Protein AF-A0A9E3RJ42-F1 (afdb_monomer_lite)

Sequence (127 aa):
MRCPEFRSQQLSWLDAALDPSRAEAMRAHADACPACATYDRQVRAGLLLARHLPPLRPSPKLRRALRALGTRATTPIATPVATPVAAESGAPRTAIFPPYGTRDDEGVQGRARDRAAGPRLPVPRHG

Radius of gyration: 22.84 Å; chains: 1; bounding box: 54×44×50 Å

pLDDT: mean 72.58, std 24.54, range [35.88, 98.38]

Structure (mmCIF, N/CA/C/O backbone):
data_AF-A0A9E3RJ42-F1
#
_entry.id   AF-A0A9E3RJ42-F1
#
loop_
_atom_site.group_PDB
_atom_site.id
_atom_site.type_symbol
_atom_site.label_atom_id
_atom_site.label_alt_id
_atom_site.label_comp_id
_atom_site.label_asym_id
_atom_site.label_entity_id
_atom_site.label_seq_id
_atom_site.pdbx_PDB_ins_code
_atom_site.Cartn_x
_atom_site.Cartn_y
_atom_site.Cartn_z
_atom_site.occupancy
_atom_site.B_iso_or_equiv
_atom_site.auth_seq_id
_atom_site.auth_comp_id
_atom_site.auth_asym_id
_atom_site.auth_atom_id
_atom_site.pdbx_PDB_model_num
ATOM 1 N N . MET A 1 1 ? 4.802 1.227 -16.904 1.00 94.62 1 MET A N 1
ATOM 2 C CA . MET A 1 1 ? 3.740 2.037 -16.257 1.00 94.62 1 MET A CA 1
ATOM 3 C C . MET A 1 1 ? 4.335 3.267 -15.577 1.00 94.62 1 MET A C 1
ATOM 5 O O . MET A 1 1 ? 5.551 3.303 -15.405 1.00 94.62 1 MET A O 1
ATOM 9 N N . ARG A 1 2 ? 3.513 4.262 -15.208 1.00 96.25 2 ARG A N 1
ATOM 10 C CA . ARG A 1 2 ? 3.965 5.501 -14.529 1.00 96.25 2 ARG A CA 1
ATOM 11 C C . ARG A 1 2 ? 3.743 5.447 -13.008 1.00 96.25 2 ARG A C 1
ATOM 13 O O . ARG A 1 2 ? 2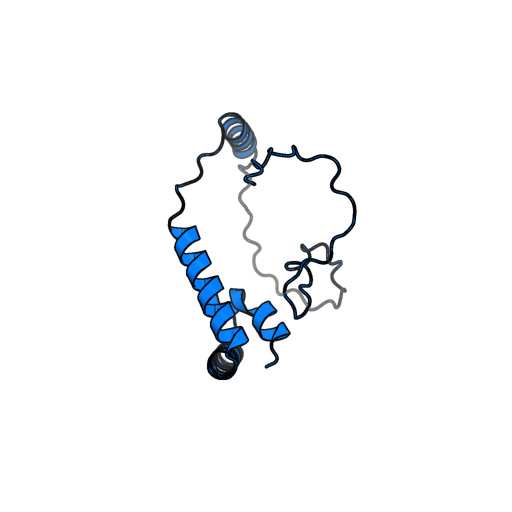.872 4.722 -12.539 1.00 96.25 2 ARG A O 1
ATOM 20 N N . CYS A 1 3 ? 4.468 6.257 -12.231 1.00 96.44 3 CYS A N 1
ATOM 21 C CA . CYS A 1 3 ? 4.377 6.245 -10.760 1.00 96.44 3 CYS A CA 1
ATOM 22 C C . CYS A 1 3 ? 2.964 6.518 -10.194 1.00 96.44 3 CYS A C 1
ATOM 24 O O . CYS A 1 3 ? 2.553 5.798 -9.282 1.00 96.44 3 CYS A O 1
ATOM 26 N N . PRO A 1 4 ? 2.177 7.493 -10.701 1.00 96.88 4 PRO A N 1
ATOM 27 C CA . PRO A 1 4 ? 0.819 7.727 -10.188 1.00 96.88 4 PRO A CA 1
ATOM 28 C C . PRO A 1 4 ? -0.104 6.524 -10.408 1.00 96.88 4 PRO A C 1
ATOM 30 O O . PRO A 1 4 ? -0.896 6.153 -9.546 1.00 96.88 4 PRO A O 1
ATOM 33 N N . GLU A 1 5 ? 0.054 5.875 -11.556 1.00 95.94 5 GLU A N 1
ATOM 34 C CA . GLU A 1 5 ? -0.689 4.682 -11.935 1.00 95.94 5 GLU A CA 1
ATOM 35 C C . GLU A 1 5 ? -0.347 3.500 -11.016 1.00 95.94 5 GLU A C 1
ATOM 37 O O . GLU A 1 5 ? -1.255 2.845 -10.508 1.00 95.94 5 GLU A O 1
ATOM 42 N N . PHE A 1 6 ? 0.941 3.300 -10.711 1.00 97.56 6 PHE A N 1
ATOM 43 C CA . PHE A 1 6 ? 1.406 2.296 -9.749 1.00 97.56 6 PHE A CA 1
ATOM 44 C C . PHE A 1 6 ? 0.777 2.519 -8.374 1.00 97.56 6 PHE A C 1
ATOM 46 O O . PHE A 1 6 ? 0.155 1.619 -7.819 1.00 97.56 6 PHE A O 1
ATOM 53 N N . ARG A 1 7 ? 0.849 3.752 -7.855 1.00 96.12 7 ARG A N 1
ATOM 54 C CA . ARG A 1 7 ? 0.272 4.105 -6.549 1.00 96.12 7 ARG A CA 1
ATOM 55 C C . ARG A 1 7 ? -1.239 3.868 -6.496 1.00 96.12 7 ARG A C 1
ATOM 57 O O . ARG A 1 7 ? -1.734 3.396 -5.479 1.00 96.12 7 ARG A O 1
ATOM 64 N N . SER A 1 8 ? -1.958 4.152 -7.583 1.00 96.06 8 SER A N 1
ATOM 65 C CA . SER A 1 8 ? -3.412 3.946 -7.650 1.00 96.06 8 SER A CA 1
ATOM 66 C C . SER A 1 8 ? -3.834 2.471 -7.684 1.00 96.06 8 SER A C 1
ATOM 68 O O . SER A 1 8 ? -4.906 2.138 -7.191 1.00 96.06 8 SER A O 1
ATOM 70 N N . GLN A 1 9 ? -2.995 1.585 -8.232 1.00 96.56 9 GLN A N 1
ATOM 71 C CA . GLN A 1 9 ? -3.293 0.154 -8.408 1.00 96.56 9 GLN A CA 1
ATOM 72 C C . GLN A 1 9 ? -2.590 -0.740 -7.377 1.00 96.56 9 GLN A C 1
ATOM 74 O O . GLN A 1 9 ? -2.775 -1.956 -7.379 1.00 96.56 9 GLN A O 1
ATOM 79 N N . GLN A 1 10 ? -1.802 -0.146 -6.476 1.00 96.00 10 GLN A N 1
ATOM 80 C CA . GLN A 1 10 ? -0.954 -0.863 -5.531 1.00 96.00 10 GLN A CA 1
ATOM 81 C C . GLN A 1 10 ? -1.734 -1.836 -4.642 1.00 96.00 10 GLN A C 1
ATOM 83 O O . GLN A 1 10 ? -1.304 -2.970 -4.462 1.00 96.00 10 GLN A O 1
ATOM 88 N N . LEU A 1 11 ? -2.872 -1.416 -4.082 1.00 95.31 11 LEU A N 1
ATOM 89 C CA . LEU A 1 11 ? -3.668 -2.290 -3.215 1.00 95.31 11 LEU A CA 1
ATOM 90 C C . LEU A 1 11 ? -4.276 -3.454 -4.004 1.00 95.31 11 LEU A C 1
ATOM 92 O O . LEU A 1 11 ? -4.116 -4.597 -3.598 1.00 95.31 11 LEU A O 1
ATOM 96 N N . SER A 1 12 ? -4.847 -3.191 -5.182 1.00 96.50 12 SER A N 1
ATOM 97 C CA . SER A 1 12 ? -5.365 -4.245 -6.062 1.00 96.50 12 SER A CA 1
ATOM 98 C C . SER A 1 12 ? -4.288 -5.259 -6.452 1.00 96.50 12 SER A C 1
ATOM 100 O O . SER A 1 12 ? -4.570 -6.449 -6.569 1.00 96.50 12 SER A O 1
ATOM 102 N N . TRP A 1 13 ? -3.044 -4.808 -6.638 1.00 96.75 13 TRP A N 1
ATOM 103 C CA . TRP A 1 13 ? -1.912 -5.696 -6.890 1.00 96.75 13 TRP A CA 1
ATOM 104 C C . TRP A 1 13 ? -1.577 -6.573 -5.676 1.00 96.75 13 TRP A C 1
ATOM 106 O O . TRP A 1 13 ? -1.347 -7.771 -5.839 1.00 96.75 13 TRP A O 1
ATOM 116 N N . LEU A 1 14 ? -1.578 -6.002 -4.465 1.00 95.75 14 LEU A N 1
ATOM 117 C CA . LEU A 1 14 ? -1.353 -6.743 -3.216 1.00 95.75 14 LEU A CA 1
ATOM 118 C C . LEU A 1 14 ? -2.456 -7.767 -2.929 1.00 95.75 14 LEU A C 1
ATOM 120 O O . LEU A 1 14 ? -2.151 -8.855 -2.446 1.00 95.75 14 LEU A O 1
ATOM 124 N N . ASP A 1 15 ? -3.697 -7.439 -3.278 1.00 95.31 15 ASP A N 1
ATOM 125 C CA . ASP A 1 15 ? -4.868 -8.306 -3.116 1.00 95.31 15 ASP A CA 1
ATOM 126 C C . ASP A 1 15 ? -5.005 -9.352 -4.240 1.00 95.31 15 ASP A C 1
ATOM 128 O O . ASP A 1 15 ? -5.991 -10.085 -4.284 1.00 95.31 15 ASP A O 1
ATOM 132 N N . ALA A 1 16 ? -4.032 -9.429 -5.161 1.00 94.88 16 ALA A N 1
ATOM 133 C CA . ALA A 1 16 ? -4.059 -10.298 -6.342 1.00 94.88 16 ALA A CA 1
ATOM 134 C C . ALA A 1 16 ? -5.326 -10.125 -7.211 1.00 94.88 16 ALA A C 1
ATOM 136 O O . ALA A 1 16 ? -5.780 -11.060 -7.865 1.00 94.88 16 ALA A O 1
ATOM 137 N N . ALA A 1 17 ? -5.883 -8.910 -7.232 1.00 96.12 17 ALA A N 1
ATOM 138 C CA . ALA A 1 17 ? -7.105 -8.553 -7.952 1.00 96.12 17 ALA A CA 1
ATOM 139 C C . ALA A 1 17 ? -6.844 -7.950 -9.347 1.00 96.12 17 ALA A C 1
ATOM 141 O O . ALA A 1 17 ? -7.781 -7.538 -10.029 1.00 96.12 17 ALA A O 1
ATOM 142 N N . LEU A 1 18 ? -5.578 -7.852 -9.762 1.00 94.12 18 LEU A N 1
ATOM 143 C CA . LEU A 1 18 ? -5.196 -7.418 -11.106 1.00 94.12 18 LEU A CA 1
ATOM 144 C C . LEU A 1 18 ? -5.077 -8.610 -12.053 1.00 94.12 18 LEU A C 1
ATOM 146 O O . LEU A 1 18 ? -4.736 -9.717 -11.636 1.00 94.12 18 LEU A O 1
ATOM 150 N N . ASP A 1 19 ? -5.285 -8.359 -13.344 1.00 94.62 19 ASP A N 1
ATOM 151 C CA . ASP A 1 19 ? -4.940 -9.335 -14.370 1.00 94.62 19 ASP A CA 1
ATOM 152 C C . ASP A 1 19 ? -3.414 -9.608 -14.387 1.00 94.62 19 ASP A C 1
ATOM 154 O O . ASP A 1 19 ? -2.625 -8.763 -13.938 1.00 94.62 19 ASP A O 1
ATOM 158 N N . PRO A 1 20 ? -2.965 -10.766 -14.909 1.00 95.88 20 PRO A N 1
ATOM 159 C CA . PRO A 1 20 ? -1.550 -11.143 -14.887 1.00 95.88 20 PRO A CA 1
ATOM 160 C C . PRO A 1 20 ? -0.621 -10.135 -15.577 1.00 95.88 20 PRO A C 1
ATOM 162 O O . PRO A 1 20 ? 0.429 -9.801 -15.030 1.00 95.88 20 PRO A O 1
ATOM 165 N N . SER A 1 21 ? -1.027 -9.589 -16.729 1.00 96.00 21 SER A N 1
ATOM 166 C CA . SER A 1 21 ? -0.211 -8.629 -17.487 1.00 96.00 21 SER A CA 1
ATOM 167 C C . SER A 1 21 ? -0.007 -7.332 -16.701 1.00 96.00 21 SER A C 1
ATOM 169 O O . SER A 1 21 ? 1.079 -6.745 -16.684 1.00 96.00 21 SER A O 1
ATOM 171 N N . ARG A 1 22 ? -1.034 -6.912 -15.955 1.00 95.38 22 ARG A N 1
ATOM 172 C CA . ARG A 1 22 ? -0.940 -5.785 -15.034 1.00 95.38 22 ARG A CA 1
ATOM 173 C C . ARG A 1 22 ? -0.073 -6.077 -13.829 1.00 95.38 22 ARG A C 1
ATOM 175 O O . ARG A 1 22 ? 0.712 -5.213 -13.441 1.00 95.38 22 ARG A O 1
ATOM 182 N N . ALA A 1 23 ? -0.190 -7.263 -13.243 1.00 97.19 23 ALA A N 1
ATOM 183 C CA . ALA A 1 23 ? 0.635 -7.662 -12.110 1.00 97.19 23 ALA A CA 1
ATOM 184 C C . ALA A 1 23 ? 2.131 -7.723 -12.475 1.00 97.19 23 ALA A C 1
ATOM 186 O O . ALA A 1 23 ? 2.977 -7.343 -11.662 1.00 97.19 23 ALA A O 1
ATOM 187 N N . GLU A 1 24 ? 2.459 -8.141 -13.699 1.00 98.19 24 GLU A N 1
ATOM 188 C CA . GLU A 1 24 ? 3.820 -8.097 -14.243 1.00 98.19 24 GLU A CA 1
ATOM 189 C C . GLU A 1 24 ? 4.305 -6.660 -14.446 1.00 98.19 24 GLU A C 1
ATOM 191 O O . GLU A 1 24 ? 5.397 -6.313 -13.997 1.00 98.19 24 GLU A O 1
ATOM 196 N N . ALA A 1 25 ? 3.478 -5.790 -15.038 1.00 97.75 25 ALA A N 1
ATOM 197 C CA . ALA A 1 25 ? 3.815 -4.376 -15.210 1.00 97.75 25 ALA A CA 1
ATOM 198 C C . ALA A 1 25 ? 4.057 -3.659 -13.867 1.00 97.75 25 ALA A C 1
ATOM 200 O O . ALA A 1 25 ? 4.971 -2.835 -13.766 1.00 97.75 25 ALA A O 1
ATOM 201 N N . MET A 1 26 ? 3.266 -3.992 -12.840 1.00 97.94 26 MET A N 1
ATOM 202 C CA . MET A 1 26 ? 3.465 -3.543 -11.459 1.00 97.94 26 MET A CA 1
ATOM 203 C C . MET A 1 26 ? 4.821 -3.999 -10.921 1.00 97.94 26 MET A C 1
ATOM 205 O O . MET A 1 26 ? 5.600 -3.172 -10.448 1.00 97.94 26 MET A O 1
ATOM 209 N N . ARG A 1 27 ? 5.137 -5.296 -11.041 1.00 97.88 27 ARG A N 1
ATOM 210 C CA . ARG A 1 27 ? 6.407 -5.861 -10.566 1.00 97.88 27 ARG A CA 1
ATOM 211 C C . ARG A 1 27 ? 7.606 -5.204 -11.243 1.00 97.88 27 ARG A C 1
ATOM 213 O O . ARG A 1 27 ? 8.464 -4.667 -10.553 1.00 97.88 27 ARG A O 1
ATOM 220 N N . ALA A 1 28 ? 7.593 -5.131 -12.572 1.00 98.31 28 ALA A N 1
ATOM 221 C CA . ALA A 1 28 ? 8.655 -4.497 -13.346 1.00 98.31 28 ALA A CA 1
ATOM 222 C C . ALA A 1 28 ? 8.885 -3.031 -12.934 1.00 98.31 28 ALA A C 1
ATOM 224 O O . ALA A 1 28 ? 10.019 -2.559 -12.894 1.00 98.31 28 ALA A O 1
ATOM 225 N N . HIS A 1 29 ? 7.822 -2.294 -12.597 1.00 98.38 29 HIS A N 1
ATOM 226 C CA . HIS A 1 29 ? 7.958 -0.917 -12.128 1.00 98.38 29 HIS A CA 1
ATOM 227 C C . HIS A 1 29 ? 8.494 -0.813 -10.699 1.00 98.38 29 HIS A C 1
ATOM 229 O O . HIS A 1 29 ? 9.304 0.072 -10.432 1.00 98.38 29 HIS A O 1
ATOM 235 N N . ALA A 1 30 ? 8.064 -1.693 -9.791 1.00 97.31 30 ALA A N 1
ATOM 236 C CA . ALA A 1 30 ? 8.617 -1.756 -8.440 1.00 97.31 30 ALA A CA 1
ATOM 237 C C . ALA A 1 30 ? 10.122 -2.062 -8.473 1.00 97.31 30 ALA A C 1
ATOM 239 O O . ALA A 1 30 ? 10.876 -1.439 -7.732 1.00 97.31 30 ALA A O 1
ATOM 240 N N . ASP A 1 31 ? 10.561 -2.942 -9.374 1.00 98.19 31 ASP A N 1
ATOM 241 C CA . ASP A 1 31 ? 11.975 -3.299 -9.525 1.00 98.19 31 ASP A CA 1
ATOM 242 C C . ASP A 1 31 ? 12.800 -2.151 -10.137 1.00 98.19 31 ASP A C 1
ATOM 244 O O . ASP A 1 31 ? 13.939 -1.914 -9.737 1.00 98.19 31 ASP A O 1
ATOM 248 N N . ALA A 1 32 ? 12.223 -1.398 -11.080 1.00 98.19 32 ALA A N 1
ATOM 249 C CA . ALA A 1 32 ? 12.920 -0.321 -11.786 1.00 98.19 32 ALA A CA 1
ATOM 250 C C . ALA A 1 32 ? 12.890 1.044 -11.070 1.00 98.19 32 ALA A C 1
ATOM 252 O O . ALA A 1 32 ? 13.743 1.892 -11.335 1.00 98.19 32 ALA A O 1
ATOM 253 N N . CYS A 1 33 ? 11.907 1.307 -10.201 1.00 98.38 33 CYS A N 1
ATOM 254 C CA . CYS A 1 33 ? 11.702 2.618 -9.579 1.00 98.38 33 CYS A CA 1
ATOM 255 C C . CYS A 1 33 ? 11.943 2.584 -8.056 1.00 98.38 33 CYS A C 1
ATOM 257 O O . CYS A 1 33 ? 11.071 2.131 -7.307 1.00 98.38 33 CYS A O 1
ATOM 259 N N . PRO A 1 34 ? 13.049 3.168 -7.548 1.00 97.62 34 PRO A N 1
ATOM 260 C CA . PRO A 1 34 ? 13.376 3.148 -6.115 1.00 97.62 34 PRO A CA 1
ATOM 261 C C . PRO A 1 34 ? 12.317 3.800 -5.210 1.00 97.62 34 PRO A C 1
ATOM 263 O O . PRO A 1 34 ? 12.092 3.362 -4.076 1.00 97.62 34 PRO A O 1
ATOM 26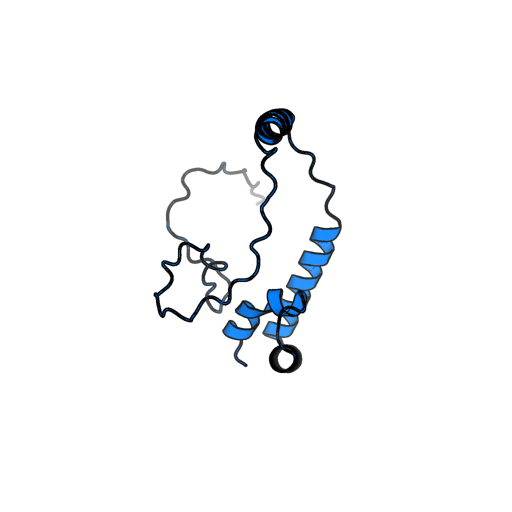6 N N . ALA A 1 35 ? 11.644 4.844 -5.706 1.00 97.00 35 ALA A N 1
ATOM 267 C CA . ALA A 1 35 ? 10.586 5.532 -4.971 1.00 97.00 35 ALA A CA 1
ATOM 268 C C . ALA A 1 35 ? 9.351 4.633 -4.790 1.00 97.00 35 ALA A C 1
ATOM 270 O O . ALA A 1 35 ? 8.812 4.529 -3.686 1.00 97.00 35 ALA A O 1
ATOM 271 N N . CYS A 1 36 ? 8.933 3.940 -5.851 1.00 97.62 36 CYS A N 1
ATOM 272 C CA . CYS A 1 36 ? 7.810 3.005 -5.804 1.00 97.62 36 CYS A CA 1
ATOM 273 C C . CYS A 1 36 ? 8.159 1.720 -5.040 1.00 97.62 36 CYS A C 1
ATOM 275 O O . CYS A 1 36 ? 7.319 1.241 -4.283 1.00 97.62 36 CYS A O 1
ATOM 277 N N . ALA A 1 37 ? 9.400 1.229 -5.122 1.00 97.94 37 ALA A N 1
ATOM 278 C CA . ALA A 1 37 ? 9.889 0.123 -4.292 1.00 97.94 37 ALA A CA 1
ATOM 279 C C . ALA A 1 37 ? 9.814 0.450 -2.792 1.00 97.94 37 ALA A C 1
ATOM 281 O O . ALA A 1 37 ? 9.404 -0.361 -1.961 1.00 97.94 37 ALA A O 1
ATOM 282 N N . THR A 1 38 ? 10.212 1.668 -2.419 1.00 97.94 38 THR A N 1
ATOM 283 C CA . THR A 1 38 ? 10.142 2.129 -1.027 1.00 97.94 38 THR A CA 1
ATOM 284 C C . THR A 1 38 ? 8.697 2.277 -0.564 1.00 97.94 38 THR A C 1
ATOM 286 O O . THR A 1 38 ? 8.368 1.843 0.539 1.00 97.94 38 THR A O 1
ATOM 289 N N . TYR A 1 39 ? 7.825 2.814 -1.417 1.00 96.81 39 TYR A N 1
ATOM 290 C CA . TYR A 1 39 ? 6.393 2.885 -1.143 1.00 96.81 39 TYR A CA 1
ATOM 291 C C . TYR A 1 39 ? 5.761 1.493 -0.953 1.00 96.81 39 TYR A C 1
ATOM 293 O O . TYR A 1 39 ? 5.080 1.282 0.049 1.00 96.81 39 TYR A O 1
ATOM 301 N N . ASP A 1 40 ? 6.033 0.527 -1.839 1.00 97.31 40 ASP A N 1
ATOM 302 C CA . ASP A 1 40 ? 5.547 -0.860 -1.717 1.00 97.31 40 ASP A CA 1
ATOM 303 C C . ASP A 1 40 ? 5.961 -1.483 -0.374 1.00 97.31 40 ASP A C 1
ATOM 305 O O . ASP A 1 40 ? 5.108 -1.985 0.364 1.00 97.31 40 ASP A O 1
ATOM 309 N N . ARG A 1 41 ? 7.239 -1.351 0.011 1.00 97.25 41 ARG A N 1
ATOM 310 C CA . ARG A 1 41 ? 7.735 -1.831 1.313 1.00 97.25 41 ARG A CA 1
ATOM 311 C C . ARG A 1 41 ? 7.001 -1.195 2.494 1.00 97.25 41 ARG A C 1
ATOM 313 O O . ARG A 1 41 ? 6.631 -1.905 3.427 1.00 97.25 41 ARG A O 1
ATOM 320 N N . GLN A 1 42 ? 6.769 0.119 2.462 1.00 97.06 42 GLN A N 1
ATOM 321 C CA . GLN A 1 42 ? 6.048 0.826 3.528 1.00 97.06 42 GLN A CA 1
ATOM 322 C C . GLN A 1 42 ? 4.593 0.364 3.643 1.00 97.06 42 GLN A C 1
ATOM 324 O O . GLN A 1 42 ? 4.113 0.127 4.752 1.00 97.06 42 GLN A O 1
ATOM 329 N N . VAL A 1 43 ? 3.897 0.194 2.515 1.00 96.06 43 VAL A N 1
ATOM 330 C CA . VAL A 1 43 ? 2.512 -0.299 2.500 1.00 96.06 43 VAL A CA 1
ATOM 331 C C . VAL A 1 43 ? 2.445 -1.716 3.068 1.00 96.06 43 VAL A C 1
ATOM 333 O O . VAL A 1 43 ? 1.645 -1.974 3.967 1.00 96.06 43 VAL A O 1
ATOM 336 N N . ARG A 1 44 ? 3.323 -2.622 2.619 1.00 96.12 44 ARG A N 1
ATOM 337 C CA . ARG A 1 44 ? 3.383 -4.002 3.131 1.00 96.12 44 ARG A CA 1
ATOM 338 C C . ARG A 1 44 ? 3.686 -4.049 4.628 1.00 96.12 44 ARG A C 1
ATOM 340 O O . ARG A 1 44 ? 3.025 -4.788 5.353 1.00 96.12 44 ARG A O 1
ATOM 347 N N . ALA A 1 45 ? 4.626 -3.235 5.109 1.00 95.75 45 ALA A N 1
ATOM 348 C CA . ALA A 1 45 ? 4.922 -3.127 6.537 1.00 95.75 45 ALA A CA 1
ATOM 349 C C . ALA A 1 45 ? 3.709 -2.623 7.339 1.00 95.75 45 ALA A C 1
ATOM 351 O O . ALA A 1 45 ? 3.378 -3.185 8.381 1.00 95.75 45 ALA A O 1
ATOM 352 N N . GLY A 1 46 ? 2.998 -1.614 6.827 1.00 95.56 46 GLY A N 1
ATOM 353 C CA . GLY A 1 46 ? 1.766 -1.115 7.437 1.00 95.56 46 GLY A CA 1
ATOM 354 C C . GLY A 1 46 ? 0.671 -2.181 7.532 1.00 95.56 46 GLY A C 1
ATOM 355 O O . GLY A 1 46 ? 0.036 -2.313 8.577 1.00 95.56 46 GLY A O 1
ATOM 356 N N . LEU A 1 47 ? 0.487 -2.988 6.482 1.00 94.31 47 LEU A N 1
ATOM 357 C CA . LEU A 1 47 ? -0.477 -4.095 6.480 1.00 94.31 47 LEU A CA 1
ATOM 358 C C . LEU A 1 47 ? -0.105 -5.196 7.479 1.00 94.31 47 LEU A C 1
ATOM 360 O O . LEU A 1 47 ? -0.983 -5.718 8.169 1.00 94.31 47 LEU A O 1
ATOM 364 N N . LEU A 1 48 ? 1.185 -5.518 7.609 1.00 93.12 48 LEU A N 1
ATOM 365 C CA . LEU A 1 48 ? 1.660 -6.457 8.629 1.00 93.12 48 LEU A CA 1
ATOM 366 C C . LEU A 1 48 ? 1.333 -5.955 10.038 1.00 93.12 48 LEU A C 1
ATOM 368 O O . LEU A 1 48 ? 0.791 -6.709 10.840 1.00 93.12 48 LEU A O 1
ATOM 372 N N . LEU A 1 49 ? 1.580 -4.676 10.330 1.00 93.69 49 LEU A N 1
ATOM 373 C CA . LEU A 1 49 ? 1.221 -4.084 11.622 1.00 93.69 49 LEU A CA 1
ATOM 374 C C . LEU A 1 49 ? -0.292 -4.117 11.865 1.00 93.69 49 LEU A C 1
ATOM 376 O O . LEU A 1 49 ? -0.730 -4.514 12.943 1.00 93.69 49 LEU A O 1
ATOM 380 N N . ALA A 1 50 ? -1.091 -3.753 10.857 1.00 91.25 50 ALA A N 1
ATOM 381 C CA . ALA A 1 50 ? -2.548 -3.760 10.950 1.00 91.25 50 ALA A CA 1
ATOM 382 C C . ALA A 1 50 ? -3.103 -5.157 11.274 1.00 91.25 50 ALA A C 1
ATOM 384 O O . ALA A 1 50 ? -4.025 -5.283 12.080 1.00 91.25 50 ALA A O 1
ATOM 385 N N . ARG A 1 51 ? -2.501 -6.214 10.711 1.00 90.19 51 ARG A N 1
ATOM 386 C CA . ARG A 1 51 ? -2.864 -7.611 10.994 1.00 90.19 51 ARG A CA 1
ATOM 387 C C . ARG A 1 51 ? -2.661 -8.001 12.462 1.00 90.19 51 ARG A C 1
ATOM 389 O O . ARG A 1 51 ? -3.360 -8.885 12.951 1.00 90.19 51 ARG A O 1
ATOM 396 N N . HIS A 1 52 ? -1.720 -7.368 13.156 1.00 91.19 52 HIS A N 1
ATOM 397 C CA . HIS A 1 52 ? -1.403 -7.658 14.556 1.00 91.19 52 HIS A CA 1
ATOM 398 C C . HIS A 1 52 ? -2.133 -6.752 15.554 1.00 91.19 52 HIS A C 1
ATOM 400 O O . HIS A 1 52 ? -1.876 -6.831 16.757 1.00 91.19 52 HIS A O 1
ATOM 406 N N . LEU A 1 53 ? -3.057 -5.905 15.092 1.00 91.50 53 LEU A N 1
ATOM 407 C CA . LEU A 1 53 ? -3.856 -5.083 15.991 1.00 91.50 53 LEU A CA 1
ATOM 408 C C . LEU A 1 53 ? -4.789 -5.950 16.855 1.00 91.50 53 LEU A C 1
ATOM 410 O O . LEU A 1 53 ? -5.360 -6.930 16.365 1.00 91.50 53 LEU A O 1
ATOM 414 N N . PRO A 1 54 ? -4.998 -5.580 18.134 1.00 90.62 54 PRO A N 1
ATOM 415 C CA . PRO A 1 54 ? -5.971 -6.250 18.981 1.00 90.62 54 PRO A CA 1
ATOM 416 C C . PRO A 1 54 ? -7.366 -6.239 18.340 1.00 90.62 54 PRO A C 1
ATOM 418 O O . PRO A 1 54 ? -7.774 -5.214 17.783 1.00 90.62 54 PRO A O 1
ATOM 421 N N . PRO A 1 55 ? -8.141 -7.331 18.458 1.00 86.88 55 PRO A N 1
ATOM 422 C CA . PRO A 1 55 ? -9.510 -7.358 17.968 1.00 86.88 55 PRO A CA 1
ATOM 423 C C . PRO A 1 55 ? -10.336 -6.217 18.567 1.00 86.88 55 PRO A C 1
ATOM 425 O O . PRO A 1 55 ? -10.480 -6.100 19.788 1.00 86.88 55 PRO A O 1
ATOM 428 N N . LEU A 1 56 ? -10.924 -5.391 17.704 1.00 87.19 56 LEU A N 1
ATOM 429 C CA . LEU A 1 56 ? -11.807 -4.314 18.134 1.00 87.19 56 LEU A CA 1
ATOM 430 C C . LEU A 1 56 ? -13.090 -4.910 18.723 1.00 87.19 56 LEU A C 1
ATOM 432 O O . LEU A 1 56 ? -13.832 -5.635 18.058 1.00 87.19 56 LEU A O 1
ATOM 436 N N . ARG A 1 57 ? -13.378 -4.595 19.990 1.00 88.00 57 ARG A N 1
ATOM 437 C CA . ARG A 1 57 ? -14.647 -4.967 20.624 1.00 88.00 57 ARG A CA 1
ATOM 438 C C . ARG A 1 57 ? -15.672 -3.848 20.414 1.00 88.00 57 ARG A C 1
ATOM 440 O O . ARG A 1 57 ? -15.424 -2.718 20.835 1.00 88.00 57 ARG A O 1
ATOM 447 N N . PRO A 1 58 ? -16.847 -4.132 19.820 1.00 89.88 58 PRO A N 1
ATOM 448 C CA . PRO A 1 58 ? -17.887 -3.123 19.651 1.00 89.88 58 PRO A CA 1
ATOM 449 C C . PRO A 1 58 ? -18.381 -2.636 21.015 1.00 89.88 58 PRO A C 1
ATOM 451 O O . PRO A 1 58 ? -18.546 -3.439 21.936 1.00 89.88 58 PRO A O 1
ATOM 454 N N . SER A 1 59 ? -18.667 -1.339 21.146 1.00 93.06 59 SER A N 1
ATOM 455 C CA . SER A 1 59 ? -19.173 -0.761 22.398 1.00 93.06 59 SER A CA 1
ATOM 456 C C . SER A 1 59 ? -20.534 -1.359 22.794 1.00 93.06 59 SER A C 1
ATOM 458 O O . SER A 1 59 ? -21.288 -1.809 21.927 1.00 93.06 59 SER A O 1
ATOM 460 N N . PRO A 1 60 ? -20.926 -1.351 24.083 1.00 94.44 60 PRO A N 1
ATOM 461 C CA . PRO A 1 60 ? -22.233 -1.861 24.506 1.00 94.44 60 PRO A CA 1
ATOM 462 C C . PRO A 1 60 ? -23.414 -1.216 23.767 1.00 94.44 60 PRO A C 1
ATOM 464 O O . PRO A 1 60 ? -24.377 -1.905 23.429 1.00 94.44 60 PRO A O 1
ATOM 467 N N . LYS A 1 61 ? -23.324 0.091 23.477 1.00 94.38 61 LYS A N 1
ATOM 468 C CA . LYS A 1 61 ? -24.329 0.833 22.703 1.00 94.38 61 LYS A CA 1
ATOM 469 C C . LYS A 1 61 ? -24.428 0.299 21.275 1.00 94.38 61 LYS A C 1
ATOM 471 O O . LYS A 1 61 ? -25.529 -0.011 20.829 1.00 94.38 61 LYS A O 1
ATOM 476 N N . LEU A 1 62 ? -23.288 0.125 20.602 1.00 91.56 62 LEU A N 1
ATOM 477 C CA . LEU A 1 62 ? -23.242 -0.439 19.255 1.00 91.56 62 LEU A CA 1
ATOM 478 C C . LEU A 1 62 ? -23.784 -1.873 19.235 1.00 91.56 62 LEU A C 1
ATOM 480 O O . LEU A 1 62 ? -24.619 -2.197 18.400 1.00 91.56 62 LEU A O 1
ATOM 484 N N . ARG A 1 63 ? -23.403 -2.714 20.204 1.00 92.19 63 ARG A N 1
ATOM 485 C CA . ARG A 1 63 ? -23.922 -4.088 20.314 1.00 92.19 63 ARG A CA 1
ATOM 486 C C . ARG A 1 63 ? -25.445 -4.133 20.460 1.00 92.19 63 ARG A C 1
ATOM 488 O O . ARG A 1 63 ? -26.077 -5.007 19.878 1.00 92.19 63 ARG A O 1
ATOM 495 N N . ARG A 1 64 ? -26.043 -3.213 21.228 1.00 92.69 64 ARG A N 1
ATOM 496 C CA . ARG A 1 64 ? -27.509 -3.105 21.349 1.00 92.69 64 ARG A CA 1
ATOM 497 C C . ARG A 1 64 ? -28.159 -2.703 20.025 1.00 92.69 64 ARG A C 1
ATOM 499 O O . ARG A 1 64 ? -29.123 -3.346 19.627 1.00 92.69 64 ARG A O 1
ATOM 506 N N . ALA A 1 65 ? -27.607 -1.702 19.339 1.00 89.56 65 ALA A N 1
ATOM 507 C CA . ALA A 1 65 ? -28.110 -1.263 18.038 1.00 89.56 65 ALA A CA 1
ATOM 508 C C . ALA A 1 65 ? -28.025 -2.379 16.981 1.00 89.56 65 ALA A C 1
ATOM 510 O O . ALA A 1 65 ? -29.007 -2.647 16.298 1.00 89.56 65 ALA A O 1
ATOM 511 N N . LEU A 1 66 ? -26.892 -3.089 16.909 1.00 87.88 66 LEU A N 1
ATOM 512 C CA . LEU A 1 66 ? -26.707 -4.217 15.990 1.00 87.88 66 LEU A CA 1
ATOM 513 C C . LEU A 1 66 ? -27.705 -5.350 16.253 1.00 87.88 66 LEU A C 1
ATOM 515 O O . LEU A 1 66 ? -28.260 -5.896 15.307 1.00 87.88 66 LEU A O 1
ATOM 519 N N . ARG A 1 67 ? -27.990 -5.677 17.522 1.00 88.50 67 ARG A N 1
ATOM 520 C CA . ARG A 1 67 ? -29.017 -6.678 17.856 1.00 88.50 67 ARG A CA 1
ATOM 521 C C . ARG A 1 67 ? -30.414 -6.257 17.404 1.00 88.50 67 ARG A C 1
ATOM 523 O O . ARG A 1 67 ? -31.114 -7.072 16.821 1.00 88.50 67 ARG A O 1
ATOM 530 N N . ALA A 1 68 ? -30.790 -4.997 17.625 1.00 85.62 68 ALA A N 1
ATOM 531 C CA . ALA A 1 68 ? -32.087 -4.471 17.193 1.00 85.62 68 ALA A CA 1
ATOM 532 C C . ALA A 1 68 ? -32.243 -4.422 15.657 1.00 85.62 68 ALA A C 1
ATOM 534 O O . ALA A 1 68 ? -33.359 -4.492 15.146 1.00 85.62 68 ALA A O 1
ATOM 535 N N . LEU A 1 69 ? -31.132 -4.308 14.916 1.00 81.94 69 LEU A N 1
ATOM 536 C CA . LEU A 1 69 ? -31.109 -4.427 13.454 1.00 81.94 69 LEU A CA 1
ATOM 537 C C . LEU A 1 69 ? -31.179 -5.889 12.996 1.00 81.94 69 LEU A C 1
ATOM 539 O O . LEU A 1 69 ? -31.921 -6.199 12.071 1.00 81.94 69 LEU A O 1
ATOM 543 N N . GLY A 1 70 ? -30.451 -6.795 13.654 1.00 73.12 70 GLY A N 1
ATOM 544 C CA . GLY A 1 70 ? -30.452 -8.225 13.328 1.00 73.12 70 GLY A CA 1
ATOM 545 C C . GLY A 1 70 ? -31.825 -8.880 13.491 1.00 73.12 70 GLY A C 1
ATOM 546 O O . GLY A 1 70 ? -32.192 -9.730 12.689 1.00 73.12 70 GLY A O 1
ATOM 547 N N . THR A 1 71 ? -32.638 -8.419 14.448 1.00 57.97 71 THR A N 1
ATOM 548 C CA . THR A 1 71 ? -34.041 -8.852 14.593 1.00 57.97 71 THR A CA 1
ATOM 549 C C . THR A 1 71 ? -34.966 -8.339 13.482 1.00 57.97 71 THR A C 1
ATOM 551 O O . THR A 1 71 ? -36.107 -8.773 13.403 1.00 57.97 71 THR A O 1
ATOM 554 N N . ARG A 1 72 ? -34.503 -7.414 12.629 1.00 56.75 72 ARG A N 1
ATOM 555 C CA . ARG A 1 72 ? -35.225 -6.917 11.442 1.00 56.75 72 ARG A CA 1
ATOM 556 C C . ARG A 1 72 ? -34.705 -7.499 10.124 1.00 56.75 72 ARG A C 1
ATOM 558 O O . ARG A 1 72 ? -35.373 -7.354 9.110 1.00 56.75 72 ARG A O 1
ATOM 565 N N . ALA A 1 73 ? -33.528 -8.124 10.124 1.00 56.78 73 ALA A N 1
ATOM 566 C CA . ALA A 1 73 ? -32.803 -8.529 8.918 1.00 56.78 73 ALA A CA 1
ATOM 567 C C . ALA A 1 73 ? -32.988 -10.015 8.554 1.00 56.78 73 ALA A C 1
ATOM 569 O O . ALA A 1 73 ? -32.107 -10.617 7.950 1.00 56.78 73 ALA A O 1
ATOM 570 N N . THR A 1 74 ? -34.127 -10.623 8.900 1.00 53.25 74 THR A N 1
ATOM 571 C CA . THR A 1 74 ? -34.493 -11.980 8.446 1.00 53.25 74 THR A CA 1
ATOM 572 C C . THR A 1 74 ? -35.090 -11.973 7.036 1.00 53.25 74 THR A C 1
ATOM 574 O O . THR A 1 74 ? -35.929 -12.803 6.704 1.00 53.25 74 THR A O 1
ATOM 577 N N . THR A 1 75 ? -34.689 -11.033 6.188 1.00 55.09 75 THR A N 1
ATOM 578 C CA . THR A 1 75 ? -34.900 -11.161 4.750 1.00 55.09 75 THR A CA 1
ATOM 579 C C . THR A 1 75 ? -33.661 -11.852 4.198 1.00 55.09 75 THR A C 1
ATOM 581 O O . THR A 1 75 ? -32.564 -11.305 4.345 1.00 55.09 75 THR A O 1
ATOM 584 N N . PRO A 1 76 ? -33.778 -13.051 3.602 1.00 49.53 76 PRO A N 1
ATOM 585 C CA . PRO A 1 76 ? -32.645 -13.637 2.910 1.00 49.53 76 PRO A CA 1
ATOM 586 C C . PRO A 1 76 ? -32.163 -12.628 1.868 1.00 49.53 76 PRO A C 1
ATOM 588 O O . PRO A 1 76 ? -32.969 -12.044 1.140 1.00 49.53 76 PRO A O 1
ATOM 591 N N . ILE A 1 77 ? -30.850 -12.401 1.816 1.00 57.19 77 ILE A N 1
ATOM 592 C CA . ILE A 1 77 ? -30.236 -11.746 0.664 1.00 57.19 77 ILE A CA 1
ATOM 593 C C . ILE A 1 77 ? -30.545 -12.680 -0.503 1.00 57.19 77 ILE A C 1
ATOM 595 O O . ILE A 1 77 ? -29.933 -13.740 -0.619 1.00 57.19 77 ILE A O 1
ATOM 599 N N . ALA A 1 78 ? -31.556 -12.340 -1.303 1.00 54.50 78 ALA A N 1
ATOM 600 C CA . ALA A 1 78 ? -31.812 -13.037 -2.546 1.00 54.50 78 ALA A CA 1
ATOM 601 C C . ALA A 1 78 ? -30.523 -12.939 -3.361 1.00 54.50 78 ALA A C 1
ATOM 603 O O . ALA A 1 78 ? -30.085 -11.841 -3.707 1.00 54.50 78 ALA A O 1
ATOM 604 N N . THR A 1 79 ? -29.878 -14.077 -3.601 1.00 47.81 79 THR A N 1
ATOM 605 C CA . THR A 1 79 ? -28.810 -14.183 -4.585 1.00 47.81 79 THR A CA 1
ATOM 606 C C . THR A 1 79 ? -29.390 -13.676 -5.901 1.00 47.81 79 THR A C 1
ATOM 608 O O . THR A 1 79 ? -30.356 -14.273 -6.386 1.00 47.81 79 THR A O 1
ATOM 611 N N . PRO A 1 80 ? -28.880 -12.578 -6.486 1.00 50.28 80 PRO A N 1
ATOM 612 C CA . PRO A 1 80 ? -29.302 -12.223 -7.824 1.00 50.28 80 PRO A CA 1
ATOM 613 C C . PRO A 1 80 ? -28.836 -13.359 -8.734 1.00 50.28 80 PRO A C 1
ATOM 615 O O . PRO A 1 80 ? -27.637 -13.567 -8.923 1.00 50.28 80 PRO A O 1
ATOM 618 N N . VAL A 1 81 ? -29.788 -14.136 -9.258 1.00 48.84 81 VAL A N 1
ATOM 619 C CA . VAL A 1 81 ? -29.545 -14.976 -10.430 1.00 48.84 81 VAL A CA 1
ATOM 620 C C . VAL A 1 81 ? -28.982 -14.036 -11.489 1.00 48.84 81 VAL A C 1
ATOM 622 O O . VAL A 1 81 ? -29.580 -13.000 -11.780 1.00 48.84 81 VAL A O 1
ATOM 625 N N . ALA A 1 82 ? -27.788 -14.352 -11.984 1.00 49.25 82 ALA A N 1
ATOM 626 C CA . ALA A 1 82 ? -27.105 -13.567 -12.996 1.00 49.25 82 ALA A CA 1
ATOM 627 C C . ALA A 1 82 ? -27.934 -13.566 -14.287 1.00 49.25 82 ALA A C 1
ATOM 629 O O . ALA A 1 82 ? -27.791 -14.432 -15.145 1.00 49.25 82 ALA A O 1
ATOM 630 N N . THR A 1 83 ? -28.827 -12.591 -14.416 1.00 45.12 83 THR A N 1
ATOM 631 C CA . THR A 1 83 ? -29.372 -12.178 -15.706 1.00 45.12 83 THR A CA 1
ATOM 632 C C . THR A 1 83 ? -28.239 -11.467 -16.448 1.00 45.12 83 THR A C 1
ATOM 634 O O . THR A 1 83 ? -27.637 -10.561 -15.860 1.00 45.12 83 THR A O 1
ATOM 637 N N . PRO A 1 84 ? -27.897 -11.836 -17.694 1.00 44.03 84 PRO A N 1
ATOM 638 C CA . PRO A 1 84 ? -26.931 -11.069 -18.466 1.00 44.03 84 PRO A CA 1
ATOM 639 C C . PRO A 1 84 ? -27.528 -9.683 -18.725 1.00 44.03 84 PRO A C 1
ATOM 641 O O . PRO A 1 84 ? -28.479 -9.529 -19.488 1.00 44.03 84 PRO A O 1
ATOM 644 N N . VAL A 1 85 ? -26.999 -8.676 -18.031 1.00 46.25 85 VAL A N 1
ATOM 645 C CA . VAL A 1 85 ? -27.367 -7.277 -18.240 1.00 46.25 85 VAL A CA 1
ATOM 646 C C . VAL A 1 85 ? -26.747 -6.857 -19.567 1.00 46.25 85 VAL A C 1
ATOM 648 O O . VAL A 1 85 ? -25.526 -6.754 -19.690 1.00 46.25 85 VAL A O 1
ATOM 651 N N . ALA A 1 86 ? -27.598 -6.677 -20.577 1.00 43.62 86 ALA A N 1
ATOM 652 C CA . ALA A 1 86 ? -27.230 -6.032 -21.825 1.00 43.62 86 ALA A CA 1
ATOM 653 C C . ALA A 1 86 ? -26.619 -4.658 -21.518 1.00 43.62 86 ALA A C 1
ATOM 655 O O . ALA A 1 86 ? -27.119 -3.915 -20.674 1.00 43.62 86 ALA A O 1
ATOM 656 N N . ALA A 1 87 ? -25.504 -4.355 -22.179 1.00 46.16 87 ALA A N 1
ATOM 657 C CA . ALA A 1 87 ? -24.748 -3.131 -21.987 1.00 46.16 87 ALA A CA 1
ATOM 658 C C . ALA A 1 87 ? -25.579 -1.903 -22.390 1.00 46.16 87 ALA A C 1
ATOM 660 O O . ALA A 1 87 ? -25.618 -1.524 -23.557 1.00 46.16 87 ALA A O 1
ATOM 661 N N . GLU A 1 88 ? -26.210 -1.253 -21.416 1.00 35.88 88 GLU A N 1
ATOM 662 C CA . GLU A 1 88 ? -26.685 0.117 -21.566 1.00 35.88 88 GLU A CA 1
ATOM 663 C C . GLU A 1 88 ? -25.581 1.072 -21.112 1.00 35.88 88 GLU A C 1
ATOM 665 O O . GLU A 1 88 ? -25.159 1.095 -19.953 1.00 35.88 88 GLU A O 1
ATOM 670 N N . SER A 1 89 ? -25.084 1.860 -22.065 1.00 50.00 89 SER A N 1
ATOM 671 C CA . SER A 1 89 ? -24.147 2.961 -21.853 1.00 50.00 89 SER A CA 1
ATOM 672 C C . SER A 1 89 ? -24.825 4.109 -21.094 1.00 50.00 89 SER A C 1
ATOM 674 O O . SER A 1 89 ? -25.150 5.147 -21.661 1.00 50.00 89 SER A O 1
ATOM 676 N N . GLY A 1 90 ? -25.053 3.921 -19.796 1.00 39.16 90 GLY A N 1
ATOM 677 C CA . GLY A 1 90 ? -25.467 4.964 -18.863 1.00 39.16 90 GLY A CA 1
ATOM 678 C C . GLY A 1 90 ? -24.289 5.375 -17.986 1.00 39.16 90 GLY A C 1
ATOM 679 O O . GLY A 1 90 ? -23.787 4.571 -17.204 1.00 39.16 90 GLY A O 1
ATOM 680 N N . ALA A 1 91 ? -23.828 6.620 -18.117 1.00 43.59 91 ALA A N 1
ATOM 681 C CA . ALA A 1 91 ? -22.727 7.161 -17.322 1.00 43.59 91 ALA A CA 1
ATOM 682 C C . ALA A 1 91 ? -22.993 6.996 -15.807 1.00 43.59 91 ALA A C 1
ATOM 684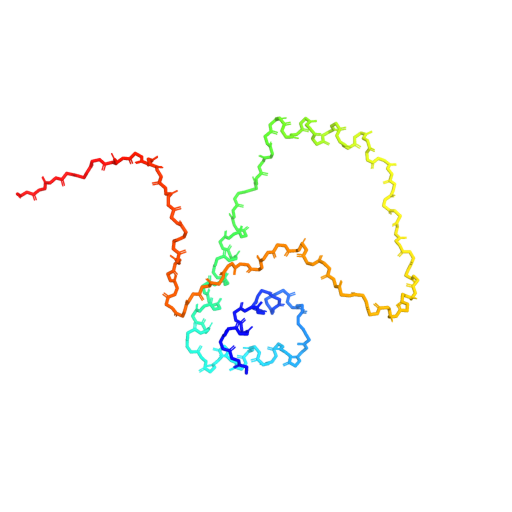 O O . ALA A 1 91 ? -24.033 7.454 -15.318 1.00 43.59 91 ALA A O 1
ATOM 685 N N . PRO A 1 92 ? -22.080 6.380 -15.032 1.00 43.19 92 PRO A N 1
ATOM 686 C CA . PRO A 1 92 ? -22.286 6.212 -13.602 1.00 43.19 92 PRO A CA 1
ATOM 687 C C . PRO A 1 92 ? -22.176 7.565 -12.892 1.00 43.19 92 PRO A C 1
ATOM 689 O O . PRO A 1 92 ? -21.139 8.227 -12.924 1.00 43.19 92 PRO A O 1
ATOM 692 N N . ARG A 1 93 ? -23.252 7.958 -12.200 1.00 45.25 93 ARG A N 1
ATOM 693 C CA . ARG A 1 93 ? -23.235 9.032 -11.198 1.00 45.25 93 ARG A CA 1
ATOM 694 C C . ARG A 1 93 ? -22.361 8.564 -10.030 1.00 45.25 93 ARG A C 1
ATOM 696 O O . A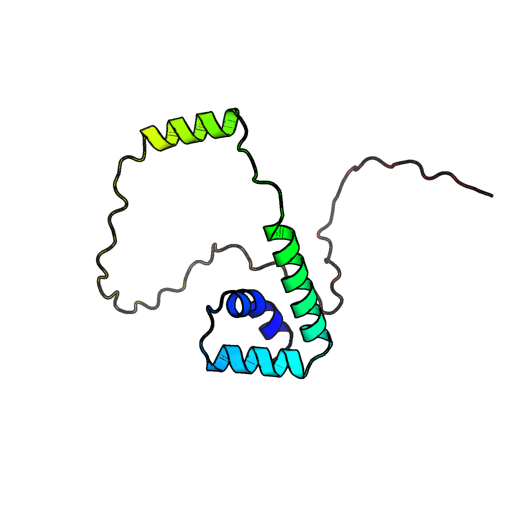RG A 1 93 ? -22.817 7.849 -9.141 1.00 45.25 93 ARG A O 1
ATOM 703 N N . THR A 1 94 ? -21.085 8.928 -10.066 1.00 42.34 94 THR A N 1
ATOM 704 C CA . THR A 1 94 ? -20.064 8.586 -9.074 1.00 42.34 94 THR A CA 1
ATOM 705 C C . THR A 1 94 ? -20.311 9.306 -7.748 1.00 42.34 94 THR A C 1
ATOM 707 O O . THR A 1 94 ? -19.792 10.385 -7.486 1.00 42.34 94 THR A O 1
ATOM 710 N N . ALA A 1 95 ? -21.072 8.662 -6.866 1.00 45.34 95 ALA A N 1
ATOM 711 C CA . ALA A 1 95 ? -20.926 8.811 -5.420 1.00 45.34 95 ALA A CA 1
ATOM 712 C C . ALA A 1 95 ? -20.261 7.540 -4.868 1.00 45.34 95 ALA A C 1
ATOM 714 O O . ALA A 1 95 ? -20.833 6.802 -4.073 1.00 45.34 95 ALA A O 1
ATOM 715 N N . ILE A 1 96 ? -19.054 7.252 -5.350 1.00 44.78 96 ILE A N 1
ATOM 716 C CA . ILE A 1 96 ? -18.162 6.256 -4.759 1.00 44.78 96 ILE A CA 1
ATOM 717 C C . ILE A 1 96 ? -17.001 7.075 -4.225 1.00 44.78 96 ILE A C 1
ATOM 719 O O . ILE A 1 96 ? -16.397 7.825 -4.988 1.00 44.78 96 ILE A O 1
ATOM 723 N N . PHE A 1 97 ? -16.805 7.006 -2.908 1.00 40.19 97 PHE A N 1
ATOM 724 C CA . PHE A 1 97 ? -15.723 7.621 -2.141 1.00 40.19 97 PHE A CA 1
ATOM 725 C C . PHE A 1 97 ? -14.533 8.034 -3.019 1.00 40.19 97 PHE A C 1
ATOM 727 O O . PHE A 1 97 ? -13.967 7.155 -3.676 1.00 40.19 97 PHE A O 1
ATOM 734 N N . PRO A 1 98 ? -14.136 9.323 -3.046 1.00 40.72 98 PRO A N 1
ATOM 735 C CA . PRO A 1 98 ? -12.961 9.716 -3.806 1.00 40.72 98 PRO A CA 1
ATOM 736 C C . PRO A 1 98 ? -11.790 8.845 -3.331 1.00 40.72 98 PRO A C 1
ATOM 738 O O . PRO A 1 98 ? -11.551 8.773 -2.117 1.00 40.72 98 PRO A O 1
ATOM 741 N N . PRO A 1 99 ? -11.107 8.127 -4.242 1.00 41.06 99 PRO A N 1
ATOM 742 C CA . PRO A 1 99 ? -9.983 7.293 -3.865 1.00 41.06 99 PRO A CA 1
ATOM 743 C C . PRO A 1 99 ? -8.964 8.230 -3.231 1.00 41.06 99 PRO A C 1
ATOM 745 O O . PRO A 1 99 ? -8.636 9.250 -3.828 1.00 41.06 99 PRO A O 1
ATOM 748 N N . TYR A 1 100 ? -8.586 7.931 -1.987 1.00 43.72 100 TYR A N 1
ATOM 749 C CA . TYR A 1 100 ? -7.502 8.535 -1.209 1.00 43.72 100 TYR A CA 1
ATOM 750 C C . TYR A 1 100 ? -6.895 9.795 -1.848 1.00 43.72 100 TYR A C 1
ATOM 752 O O . TYR A 1 100 ? -6.107 9.686 -2.782 1.00 43.72 100 TYR A O 1
ATOM 760 N N . GLY A 1 101 ? -7.310 10.967 -1.346 1.00 44.88 101 GLY A N 1
ATOM 761 C CA . GLY A 1 101 ? -7.066 12.287 -1.936 1.00 44.88 101 GLY A CA 1
ATOM 762 C C . GLY A 1 101 ? -5.692 12.488 -2.581 1.00 44.88 101 GLY A C 1
ATOM 763 O O . GLY A 1 101 ? -4.678 11.970 -2.114 1.00 44.88 101 GLY A O 1
ATOM 764 N N . THR A 1 102 ? -5.684 13.274 -3.656 1.00 37.97 102 THR A N 1
ATOM 765 C CA . THR A 1 102 ? -4.502 13.633 -4.444 1.00 37.97 102 THR A CA 1
ATOM 766 C C . THR A 1 102 ? -3.363 14.092 -3.532 1.00 37.97 102 THR A C 1
ATOM 768 O O . THR A 1 102 ? -3.445 15.138 -2.890 1.00 37.97 102 THR A O 1
ATOM 771 N N . ARG A 1 103 ? -2.316 13.266 -3.439 1.00 41.78 103 ARG A N 1
ATOM 772 C CA . ARG A 1 103 ? -1.013 13.652 -2.898 1.00 41.78 103 ARG A CA 1
ATOM 773 C C . ARG A 1 103 ? -0.202 14.236 -4.041 1.00 41.78 103 ARG A C 1
ATOM 775 O O . ARG A 1 103 ? -0.014 13.555 -5.048 1.00 41.78 103 ARG A O 1
ATOM 782 N N . ASP A 1 104 ? 0.301 15.442 -3.845 1.00 44.00 104 ASP A N 1
ATOM 783 C CA . ASP A 1 104 ? 1.275 16.048 -4.747 1.00 44.00 104 ASP A CA 1
ATOM 784 C C . ASP A 1 104 ? 2.595 15.255 -4.671 1.00 44.00 104 ASP A C 1
ATOM 786 O O . ASP A 1 104 ? 2.823 14.502 -3.713 1.00 44.00 104 ASP A O 1
ATOM 790 N N . ASP A 1 105 ? 3.469 15.403 -5.671 1.00 40.03 105 ASP A N 1
ATOM 791 C CA . ASP A 1 105 ? 4.699 14.603 -5.819 1.00 40.03 105 ASP A CA 1
ATOM 792 C C . ASP A 1 105 ? 5.681 14.702 -4.626 1.00 40.03 105 ASP A C 1
ATOM 794 O O . ASP A 1 105 ? 6.556 13.848 -4.484 1.00 40.03 105 ASP A O 1
ATOM 798 N N . GLU A 1 106 ? 5.472 15.648 -3.703 1.00 42.00 106 GLU A N 1
ATOM 799 C CA . GLU A 1 106 ? 6.252 15.829 -2.469 1.00 42.00 106 GLU A CA 1
ATOM 800 C C . GLU A 1 106 ? 5.604 15.242 -1.194 1.00 42.00 106 GLU A C 1
ATOM 802 O O . GLU A 1 106 ? 6.167 15.321 -0.103 1.00 42.00 106 GLU A O 1
ATOM 807 N N . GLY A 1 107 ? 4.418 14.628 -1.279 1.00 39.88 107 GLY A N 1
ATOM 808 C CA . GLY A 1 107 ? 3.791 13.929 -0.147 1.00 39.88 107 GLY A CA 1
ATOM 809 C C . GLY A 1 107 ? 3.229 14.816 0.979 1.00 39.88 107 GLY A C 1
ATOM 810 O O . GLY A 1 107 ? 2.763 14.279 1.991 1.00 39.88 107 GLY A O 1
ATOM 811 N N . VAL A 1 108 ? 3.205 16.140 0.815 1.00 39.38 108 VAL A N 1
ATOM 812 C CA . VAL A 1 108 ? 2.595 17.086 1.764 1.00 39.38 108 VAL A CA 1
ATOM 813 C C . VAL A 1 108 ? 1.103 17.259 1.457 1.00 39.38 108 VAL A C 1
ATOM 815 O O . VAL A 1 108 ? 0.708 17.461 0.316 1.00 39.38 108 VAL A O 1
ATOM 818 N N . GLN A 1 109 ? 0.246 17.171 2.482 1.00 47.69 109 GLN A N 1
ATOM 819 C CA . GLN A 1 109 ? -1.179 17.492 2.352 1.00 47.69 109 GLN A CA 1
ATOM 820 C C . GLN A 1 109 ? -1.357 18.996 2.101 1.00 47.69 109 GLN A C 1
ATOM 822 O O . GLN A 1 109 ? -1.094 19.802 2.999 1.00 47.69 109 GLN A O 1
ATOM 827 N N . GLY A 1 110 ? -1.878 19.371 0.933 1.00 37.62 110 GLY A N 1
ATOM 828 C CA . GLY A 1 110 ? -2.453 20.696 0.718 1.00 37.62 110 GLY A CA 1
ATOM 829 C C . GLY A 1 110 ? -3.594 20.931 1.712 1.00 37.62 110 GLY A C 1
ATOM 830 O O . GLY A 1 110 ? -4.642 20.289 1.647 1.00 37.62 110 GLY A O 1
ATOM 831 N N . ARG A 1 111 ? -3.379 21.814 2.692 1.00 39.12 111 ARG A N 1
ATOM 832 C CA . ARG A 1 111 ? -4.392 22.168 3.693 1.00 39.12 111 ARG A CA 1
ATOM 833 C C . ARG A 1 111 ? -5.533 22.940 3.029 1.00 39.12 111 ARG A C 1
ATOM 835 O O . ARG A 1 111 ? -5.347 24.093 2.648 1.00 39.12 111 ARG A O 1
ATOM 842 N N . ALA A 1 112 ? -6.735 22.368 3.015 1.00 38.34 112 ALA A N 1
ATOM 843 C CA . ALA A 1 112 ? -7.939 23.188 3.090 1.00 38.34 112 ALA A CA 1
ATOM 844 C C . ALA A 1 112 ? -7.994 23.799 4.502 1.00 38.34 112 ALA A C 1
ATOM 846 O O . ALA A 1 112 ? -7.761 23.116 5.502 1.00 38.34 112 ALA A O 1
ATOM 847 N N . ARG A 1 113 ? -8.165 25.117 4.546 1.00 46.00 113 ARG A N 1
ATOM 848 C CA . ARG A 1 113 ? -8.014 25.996 5.709 1.00 46.00 113 ARG A CA 1
ATOM 849 C C . ARG A 1 113 ? -8.927 25.613 6.890 1.00 46.00 113 ARG A C 1
ATOM 851 O O . ARG A 1 113 ? -9.951 24.970 6.715 1.00 46.00 113 ARG A O 1
ATOM 858 N N . ASP A 1 114 ? -8.506 26.077 8.069 1.00 43.88 114 ASP A N 1
ATOM 859 C CA . ASP A 1 114 ? -9.230 26.136 9.350 1.00 43.88 114 ASP A CA 1
ATOM 860 C C . ASP A 1 114 ? -9.269 24.876 10.233 1.00 43.88 114 ASP A C 1
ATOM 862 O O . ASP A 1 114 ? -10.266 24.173 10.365 1.00 43.88 114 ASP A O 1
ATOM 866 N N . ARG A 1 115 ? -8.182 24.676 10.997 1.00 42.28 115 ARG A N 1
ATOM 867 C CA . ARG A 1 115 ? -8.285 24.112 12.355 1.00 42.28 115 ARG A CA 1
ATOM 868 C C . ARG A 1 115 ? -8.180 25.240 13.372 1.00 42.28 115 ARG A C 1
ATOM 870 O O . ARG A 1 115 ? -7.084 25.630 13.772 1.00 42.28 115 ARG A O 1
ATOM 877 N N . ALA A 1 116 ? -9.337 25.730 13.797 1.00 40.72 116 ALA A N 1
ATOM 878 C CA . ALA A 1 116 ? -9.481 26.381 15.085 1.00 40.72 116 ALA A CA 1
ATOM 879 C C . ALA A 1 116 ? -9.100 25.401 16.217 1.00 40.72 116 ALA A C 1
ATOM 881 O O . ALA A 1 116 ? -9.456 24.225 16.181 1.00 40.72 116 ALA A O 1
ATOM 882 N N . ALA A 1 117 ? -8.357 25.929 17.193 1.00 49.62 117 ALA A N 1
ATOM 883 C CA . ALA A 1 117 ? -8.202 25.467 18.576 1.00 49.62 117 ALA A CA 1
ATOM 884 C C . ALA A 1 117 ? -7.943 23.961 18.824 1.00 4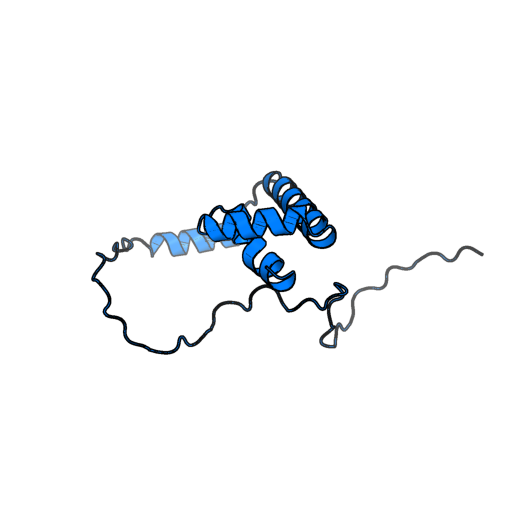9.62 117 ALA A C 1
ATOM 886 O O . ALA A 1 117 ? -8.842 23.195 19.157 1.00 49.62 117 ALA A O 1
ATOM 887 N N . GLY A 1 118 ? -6.665 23.567 18.798 1.00 43.72 118 GLY A N 1
ATOM 888 C CA . GLY A 1 118 ? -6.157 22.415 19.557 1.00 43.72 118 GLY A CA 1
ATOM 889 C C . GLY A 1 118 ? -5.277 22.900 20.722 1.00 43.72 118 GLY A C 1
ATOM 890 O O . GLY A 1 118 ? -4.623 23.937 20.572 1.00 43.72 118 GLY A O 1
ATOM 891 N N . PRO A 1 119 ? -5.259 22.216 21.881 1.00 43.56 119 PRO A N 1
ATOM 892 C CA . PRO A 1 119 ? -4.583 22.712 23.076 1.00 43.56 119 PRO A CA 1
ATOM 893 C C . PRO A 1 119 ? -3.062 22.744 22.878 1.00 43.56 119 PRO A C 1
ATOM 895 O O . PRO A 1 119 ? -2.449 21.761 22.460 1.00 43.56 119 PRO A O 1
ATOM 898 N N . ARG A 1 120 ? -2.452 23.897 23.174 1.00 52.81 120 ARG A N 1
ATOM 899 C CA . ARG A 1 120 ? -0.997 24.084 23.157 1.00 52.81 120 ARG A CA 1
ATOM 900 C C . ARG A 1 120 ? -0.405 23.430 24.404 1.00 52.81 120 ARG A C 1
ATOM 902 O O . ARG A 1 120 ? -0.614 23.924 25.507 1.00 52.81 120 ARG A O 1
ATOM 909 N N . LEU A 1 121 ? 0.329 22.335 24.229 1.00 49.22 121 LEU A N 1
ATOM 910 C CA . LEU A 1 121 ? 1.201 21.810 25.280 1.00 49.22 121 LEU A CA 1
ATOM 911 C C . LEU A 1 121 ?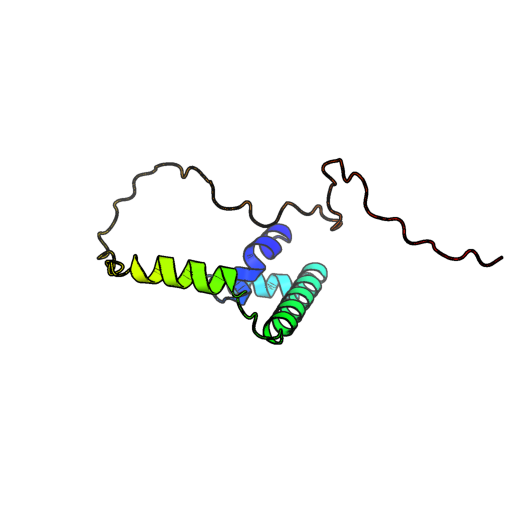 2.403 22.761 25.445 1.00 49.22 121 LEU A C 1
ATOM 913 O O . LEU A 1 121 ? 2.995 23.149 24.434 1.00 49.22 121 LEU A O 1
ATOM 917 N N . PRO A 1 122 ? 2.765 23.168 26.674 1.00 47.78 122 PRO A N 1
ATOM 918 C CA . PRO A 1 122 ? 3.927 24.016 26.902 1.00 47.78 122 PRO A CA 1
ATOM 919 C C . PRO A 1 122 ? 5.217 23.210 26.709 1.00 47.78 122 PRO A C 1
ATOM 921 O O . PRO A 1 122 ? 5.395 22.147 27.300 1.00 47.78 122 PRO A O 1
ATOM 924 N N . VAL A 1 123 ? 6.124 23.733 25.884 1.00 55.94 123 VAL A N 1
ATOM 925 C CA . VAL A 1 123 ? 7.494 23.222 25.743 1.00 55.94 123 VAL A CA 1
ATOM 926 C C . VAL A 1 123 ? 8.385 24.012 26.712 1.00 55.94 123 VAL A C 1
ATOM 928 O O . VAL A 1 123 ? 8.296 25.245 26.709 1.00 55.94 123 VAL A O 1
ATOM 931 N N . PRO A 1 124 ? 9.224 23.373 27.546 1.00 46.25 124 PRO A N 1
ATOM 932 C CA . PRO A 1 124 ? 10.152 24.095 28.408 1.00 46.25 124 PRO A CA 1
ATOM 933 C C . PRO A 1 124 ? 11.246 24.767 27.569 1.00 46.25 124 PRO A C 1
ATOM 935 O O . PRO A 1 124 ? 11.827 24.152 26.674 1.00 46.25 124 PRO A O 1
ATOM 938 N N . ARG A 1 125 ? 11.529 26.041 27.861 1.00 52.78 125 ARG A N 1
ATOM 939 C CA . ARG A 1 125 ? 12.714 26.740 27.354 1.00 52.78 125 ARG A CA 1
ATOM 940 C C . ARG A 1 125 ? 13.889 26.422 28.275 1.00 52.78 125 ARG A C 1
ATOM 942 O O . ARG A 1 125 ? 13.829 26.731 29.461 1.00 52.78 125 ARG A O 1
ATOM 949 N N . HIS A 1 126 ? 14.932 25.816 27.723 1.00 44.69 126 HIS A N 1
ATOM 950 C CA . HIS A 1 126 ? 16.260 25.804 28.325 1.00 44.69 126 HIS A CA 1
ATOM 951 C C . HIS A 1 126 ? 17.103 26.888 27.646 1.00 44.69 126 HIS A C 1
ATOM 953 O O . HIS A 1 126 ? 17.160 26.901 26.416 1.00 44.69 126 HIS A O 1
ATOM 959 N N . GLY A 1 127 ? 17.756 27.733 28.453 1.00 48.91 127 GLY A N 1
ATOM 960 C CA . GLY A 1 127 ? 18.766 28.713 28.032 1.00 48.91 127 GLY A CA 1
ATOM 961 C C . GLY A 1 127 ? 18.226 30.117 27.863 1.00 48.91 127 GLY A C 1
ATOM 962 O O . GLY A 1 127 ? 17.806 30.432 26.731 1.00 48.91 127 GLY A O 1
#

Secondary structure (DSSP, 8-state):
--HHHHHHHHHHHHTT-S-HHHHHHHHHHHHH-HHHHHHHHHHHHHHHHHHTSPPPPPPHHHHHHHHHHHTT--S--------------------S--SS----TT------S-------PPPPPP-

Foldseek 3Di:
DDPVVLVLCVVCLVVVVDDPVVVVVNVVCLVVPVVSVVVSVVVVVVVVVVVPDDDDDDDPVVVVVVVVVVVVPPPPPPDPPDDPDDDDPDDDPDPDPDPPDDQDPVRDDPDPDDDDDDDDDDDDDDD